Protein AF-A0A2V9UMX5-F1 (afdb_mono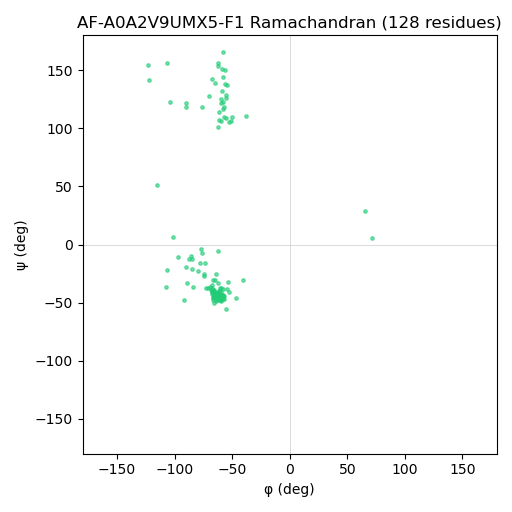mer)

pLDDT: mean 77.06, std 18.56, range [36.97, 98.0]

Mean predicted aligned error: 15.46 Å

Foldseek 3Di:
DVVVVVVVVVVVVVVPDPPPDDDPPDDDDPPDDPVVVVVPPDPDDDPVRVVLVVVLVVQLVVLLVPDDPVLSLLCCCCPVVVHDLVVSCVVVVHDSVVSVVSPVVSVVSSCVSCVVVPPPPPPDPDPPDD

Radius of gyration: 24.69 Å; Cα contacts (8 Å, |Δi|>4): 49; chains: 1; bounding box: 64×30×66 Å

Secondary structure (DSSP, 8-state):
--HHHHHHHHHHHHHS----PPPTTS---S---HHHHHHHS--SPPHHHHHHHHHHHHHHHHHHHHS-HHHHHHHIIIIIS---HHHHHHHHTS-HHHHHHHHHHHHHHHHHHHHHHHS-----------

Solvent-accessible surface area (backbone atoms only — not comparable to full-atom values): 8032 Å² total; per-residue (Å²): 134,60,63,64,57,50,49,51,52,52,50,55,59,68,70,42,73,82,75,82,83,73,77,89,83,63,84,83,57,99,86,69,57,75,66,60,56,69,72,64,53,75,87,62,76,49,74,68,52,50,50,52,51,51,52,53,49,55,50,49,52,53,42,52,70,68,43,54,73,70,34,34,53,53,38,41,40,48,70,74,67,61,42,50,65,66,56,44,16,65,76,70,76,44,56,58,69,54,50,54,53,37,43,53,49,40,50,53,53,41,48,65,69,41,48,81,72,69,53,74,78,76,76,72,80,78,76,84,78,130

Structure (mmCIF, N/CA/C/O backbone):
data_AF-A0A2V9UMX5-F1
#
_entry.id   AF-A0A2V9UMX5-F1
#
loop_
_atom_site.group_PDB
_atom_site.id
_atom_site.type_symbol
_atom_site.label_atom_id
_atom_site.label_alt_id
_atom_site.label_comp_id
_atom_site.label_asym_id
_atom_site.label_entity_id
_atom_site.label_seq_id
_atom_site.pdbx_PDB_ins_code
_atom_site.Cartn_x
_atom_site.Cartn_y
_atom_site.Cartn_z
_atom_site.occupancy
_atom_site.B_iso_or_equiv
_atom_site.auth_seq_id
_atom_site.auth_comp_id
_atom_site.auth_asym_id
_atom_site.auth_atom_id
_atom_site.pdbx_PDB_model_num
ATOM 1 N N . MET A 1 1 ? -24.833 11.078 -33.531 1.00 56.53 1 MET A N 1
ATOM 2 C CA . MET A 1 1 ? -23.688 10.400 -32.874 1.00 56.53 1 MET A CA 1
ATOM 3 C C . MET A 1 1 ? -22.377 10.461 -33.682 1.00 56.53 1 MET A C 1
ATOM 5 O O . MET A 1 1 ? -21.489 9.659 -33.447 1.00 56.53 1 MET A O 1
ATOM 9 N N . THR A 1 2 ? -22.188 11.424 -34.597 1.00 65.38 2 THR A N 1
ATOM 10 C CA . THR A 1 2 ? -20.962 11.545 -35.427 1.00 65.38 2 THR A CA 1
ATOM 11 C C . THR A 1 2 ? -20.056 12.710 -35.009 1.00 65.38 2 THR A C 1
ATOM 13 O O . THR A 1 2 ? -18.850 12.688 -35.247 1.00 65.38 2 THR A O 1
ATOM 16 N N . THR A 1 3 ? -20.611 13.714 -34.329 1.00 66.81 3 THR A N 1
ATOM 17 C CA . THR A 1 3 ? -19.905 14.921 -33.874 1.00 66.81 3 THR A CA 1
ATOM 18 C C . THR A 1 3 ? -18.938 14.653 -32.727 1.00 66.81 3 THR A C 1
ATOM 20 O O . THR A 1 3 ? -17.844 15.207 -32.728 1.00 66.81 3 THR A O 1
ATOM 23 N N . ILE A 1 4 ? -19.291 13.767 -31.789 1.00 73.81 4 ILE A N 1
ATOM 24 C CA . ILE A 1 4 ? -18.413 13.386 -30.669 1.00 73.81 4 ILE A CA 1
ATOM 25 C C . ILE A 1 4 ? -17.196 12.623 -31.195 1.00 73.81 4 ILE A C 1
ATOM 27 O O . ILE A 1 4 ? -16.073 12.976 -30.861 1.00 73.81 4 ILE A O 1
ATOM 31 N N . VAL A 1 5 ? -17.399 11.656 -32.097 1.00 73.31 5 VAL A N 1
ATOM 32 C CA . VAL A 1 5 ? -16.303 10.892 -32.718 1.00 73.31 5 VAL A CA 1
ATOM 33 C C . VAL A 1 5 ? -15.384 11.815 -33.521 1.00 73.31 5 VAL A C 1
ATOM 35 O O . VAL A 1 5 ? -14.167 11.757 -33.361 1.00 73.31 5 VAL A O 1
ATOM 38 N N . ARG A 1 6 ? -15.949 12.737 -34.314 1.00 74.62 6 ARG A N 1
ATOM 39 C CA . ARG A 1 6 ? -15.175 13.729 -35.075 1.00 74.62 6 ARG A CA 1
ATOM 40 C C . ARG A 1 6 ? -14.401 14.683 -34.160 1.00 74.62 6 ARG A C 1
ATOM 42 O O . ARG A 1 6 ? -13.225 14.928 -34.406 1.00 74.62 6 ARG A O 1
ATOM 49 N N . ASN A 1 7 ? -15.019 15.192 -33.094 1.00 73.19 7 ASN A N 1
ATOM 50 C CA . ASN A 1 7 ? -14.348 16.086 -32.147 1.00 73.19 7 ASN A CA 1
ATOM 51 C C . ASN A 1 7 ? -13.281 15.364 -31.324 1.00 73.19 7 ASN A C 1
ATOM 53 O O . ASN A 1 7 ? -12.220 15.934 -31.085 1.00 73.19 7 ASN A O 1
ATOM 57 N N . CYS A 1 8 ? -13.510 14.107 -30.941 1.00 72.69 8 CYS A N 1
ATOM 58 C CA . CYS A 1 8 ? -12.499 13.267 -30.309 1.00 72.69 8 CYS A CA 1
ATOM 59 C C . CYS A 1 8 ? -11.324 13.003 -31.258 1.00 72.69 8 CYS A C 1
ATOM 61 O O . CYS A 1 8 ? -10.179 13.142 -30.837 1.00 72.69 8 CYS A O 1
ATOM 63 N N . ALA A 1 9 ? -11.582 12.709 -32.536 1.00 71.81 9 ALA A N 1
ATOM 64 C CA . ALA A 1 9 ? -10.540 12.533 -33.547 1.00 71.81 9 ALA A CA 1
ATOM 65 C C . ALA A 1 9 ? -9.738 13.827 -33.785 1.00 71.81 9 ALA A C 1
ATOM 67 O O . ALA A 1 9 ? -8.510 13.801 -33.813 1.00 71.81 9 ALA A O 1
ATOM 68 N N . LEU A 1 10 ? -10.406 14.982 -33.865 1.00 73.62 10 LEU A N 1
ATOM 69 C CA . LEU A 1 10 ? -9.746 16.285 -34.003 1.00 73.62 10 LEU A CA 1
ATOM 70 C C . LEU A 1 10 ? -8.954 16.679 -32.748 1.00 73.62 10 LEU A C 1
ATOM 72 O O . LEU A 1 10 ? -7.863 17.232 -32.866 1.00 73.62 10 LEU A O 1
ATOM 76 N N . MET A 1 11 ? -9.450 16.367 -31.546 1.00 76.00 11 MET A N 1
ATOM 77 C CA . MET A 1 11 ? -8.695 16.562 -30.303 1.00 76.00 11 MET A CA 1
ATOM 78 C C . MET A 1 11 ? -7.462 15.656 -30.234 1.00 76.00 11 MET A C 1
ATOM 80 O O . MET A 1 11 ? -6.411 16.112 -29.794 1.00 76.00 11 MET A O 1
ATOM 84 N N . GLN A 1 12 ? -7.564 14.405 -30.689 1.00 66.19 12 GLN A N 1
ATOM 85 C CA . GLN A 1 12 ? -6.432 13.475 -30.788 1.00 66.19 12 GLN A CA 1
ATOM 86 C C . GLN A 1 12 ? -5.363 13.997 -31.764 1.00 66.19 12 GLN A C 1
ATOM 88 O O . GLN A 1 12 ? -4.180 14.004 -31.431 1.00 66.19 12 GLN A O 1
ATOM 93 N N . LEU A 1 13 ? -5.773 14.520 -32.925 1.00 63.78 13 LEU A N 1
ATOM 94 C CA . LEU A 1 13 ? -4.866 15.114 -33.914 1.00 63.78 13 LEU A CA 1
ATOM 95 C C . LEU A 1 13 ? -4.218 16.419 -33.425 1.00 63.78 13 LEU A C 1
ATOM 97 O O . LEU A 1 13 ? -3.051 16.653 -33.712 1.00 63.78 13 LEU A O 1
ATOM 101 N N . ARG A 1 14 ? -4.928 17.240 -32.638 1.00 65.44 14 ARG A N 1
ATOM 102 C CA . ARG A 1 14 ? -4.377 18.465 -32.020 1.00 65.44 14 ARG A CA 1
ATOM 103 C C . ARG A 1 14 ? -3.445 18.195 -30.837 1.00 65.44 14 ARG A C 1
ATOM 105 O O . ARG A 1 14 ? -2.602 19.032 -30.537 1.00 65.44 14 ARG A O 1
ATOM 112 N N . LYS A 1 15 ? -3.604 17.055 -30.152 1.00 59.47 15 LYS A N 1
ATOM 113 C CA . LYS A 1 15 ? -2.699 16.604 -29.080 1.00 59.47 15 LYS A CA 1
ATOM 114 C C . LYS A 1 15 ? -1.400 15.999 -29.616 1.00 59.47 15 LYS A C 1
ATOM 116 O O . LYS A 1 15 ? -0.448 15.868 -28.849 1.00 59.47 15 LYS A O 1
ATOM 121 N N . ARG A 1 16 ? -1.334 15.642 -30.904 1.00 57.56 16 ARG A N 1
ATOM 122 C CA . ARG A 1 16 ? -0.053 15.347 -31.550 1.00 57.56 16 ARG A CA 1
ATOM 123 C C . ARG A 1 16 ? 0.710 16.670 -31.699 1.00 57.56 16 ARG A C 1
ATOM 125 O O . ARG A 1 16 ? 0.133 17.622 -32.225 1.00 57.56 16 ARG A O 1
ATOM 132 N N . PRO A 1 17 ? 1.972 16.767 -31.237 1.00 50.72 17 PRO A N 1
ATOM 133 C CA . PRO A 1 17 ? 2.799 17.922 -31.572 1.00 50.72 17 PRO A CA 1
ATOM 134 C C . PRO A 1 17 ? 2.810 18.046 -33.098 1.00 50.72 17 PRO A C 1
ATOM 136 O O . PRO A 1 17 ? 2.854 17.014 -33.770 1.00 50.72 17 PRO A O 1
ATOM 139 N N . ARG A 1 18 ? 2.683 19.275 -33.626 1.00 54.16 18 ARG A N 1
ATOM 140 C CA . ARG A 1 18 ? 2.720 19.570 -35.071 1.00 54.16 18 ARG A CA 1
ATOM 141 C C . ARG A 1 18 ? 3.771 18.667 -35.716 1.00 54.16 18 ARG A C 1
ATOM 143 O O . ARG A 1 18 ? 4.947 18.800 -35.388 1.00 54.16 18 ARG A O 1
ATOM 150 N N . GLN A 1 19 ? 3.333 17.702 -36.528 1.00 53.00 19 GLN A N 1
ATOM 151 C CA . GLN A 1 19 ? 4.253 16.808 -37.218 1.00 53.00 19 GLN A CA 1
ATOM 152 C C . GLN A 1 19 ? 5.184 17.696 -38.037 1.00 53.00 19 GLN A C 1
ATOM 154 O O . GLN A 1 19 ? 4.724 18.483 -38.862 1.00 53.00 19 GLN A O 1
ATOM 159 N N . ILE A 1 20 ? 6.476 17.627 -37.736 1.00 55.50 20 ILE A N 1
ATOM 160 C CA . ILE A 1 20 ? 7.511 18.197 -38.586 1.00 55.50 20 ILE A CA 1
ATOM 161 C C . ILE A 1 20 ? 7.376 17.431 -39.903 1.00 55.50 20 ILE A C 1
ATOM 163 O O . ILE A 1 20 ? 7.621 16.226 -39.942 1.00 55.50 20 ILE A O 1
ATOM 167 N N . HIS A 1 21 ? 6.860 18.086 -40.939 1.00 48.84 21 HIS A N 1
ATOM 168 C CA . HIS A 1 21 ? 6.796 17.495 -42.268 1.00 48.84 21 HIS A CA 1
ATOM 169 C C . HIS A 1 21 ? 8.204 17.547 -42.853 1.00 48.84 21 HIS A C 1
ATOM 171 O O . HIS A 1 21 ? 8.753 18.636 -43.005 1.00 48.84 21 HIS A O 1
ATOM 177 N N . PHE A 1 22 ? 8.775 16.378 -43.138 1.00 51.69 22 PHE A N 1
ATOM 178 C CA . PHE A 1 22 ? 10.035 16.255 -43.862 1.00 51.69 22 PHE A CA 1
ATOM 179 C C . PHE A 1 22 ? 9.723 15.820 -45.301 1.00 51.69 22 PHE A C 1
ATOM 181 O O . PHE A 1 22 ? 9.040 14.803 -45.469 1.00 51.69 22 PHE A O 1
ATOM 188 N N . PRO A 1 23 ? 10.136 16.580 -46.328 1.00 52.78 23 PRO A N 1
ATOM 189 C CA . PRO A 1 23 ? 10.080 16.124 -47.712 1.00 52.78 23 PRO A CA 1
ATOM 190 C C . PRO A 1 23 ? 10.915 14.846 -47.856 1.00 52.78 23 PRO A C 1
ATOM 192 O O . PRO A 1 23 ? 12.037 14.786 -47.366 1.00 52.78 23 PRO A O 1
ATOM 195 N N . LEU A 1 24 ? 10.369 13.813 -48.499 1.00 56.94 24 LEU A N 1
ATOM 196 C CA . LEU A 1 24 ? 11.076 12.539 -48.711 1.00 56.94 24 LEU A CA 1
ATOM 197 C C . LEU A 1 24 ? 12.138 12.623 -49.824 1.00 56.94 24 LEU A C 1
ATOM 199 O O . LEU A 1 24 ? 12.894 11.673 -50.002 1.00 56.94 24 LEU A O 1
ATOM 203 N N . ASP A 1 25 ? 12.189 13.748 -50.541 1.00 56.59 25 ASP A N 1
ATOM 204 C CA . ASP A 1 25 ? 12.936 13.912 -51.792 1.00 56.59 25 ASP A CA 1
ATOM 205 C C . ASP A 1 25 ? 14.280 14.655 -51.610 1.00 56.59 25 ASP A C 1
ATOM 207 O O . ASP A 1 25 ? 14.948 14.970 -52.592 1.00 56.59 25 ASP A O 1
ATOM 211 N N . GLU A 1 26 ? 14.690 14.954 -50.371 1.00 54.56 26 GLU A N 1
ATOM 212 C CA . GLU A 1 26 ? 15.993 15.568 -50.075 1.00 54.56 26 GLU A CA 1
ATOM 213 C C . GLU A 1 26 ? 17.066 14.498 -49.833 1.00 54.56 26 GLU A C 1
ATOM 215 O O . GLU A 1 26 ? 16.948 13.663 -48.934 1.00 54.56 26 GLU A O 1
ATOM 220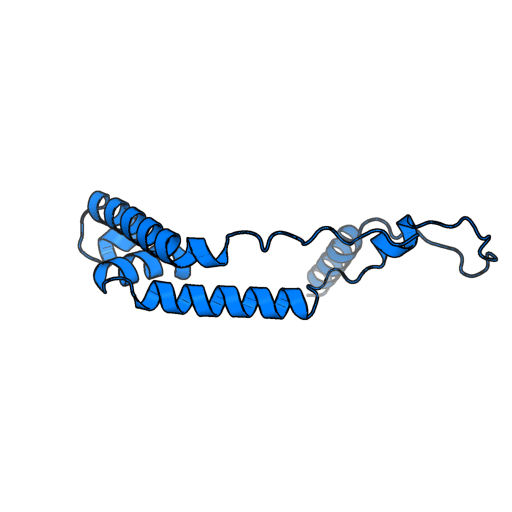 N N . GLU A 1 27 ? 18.141 14.534 -50.627 1.00 55.09 27 GLU A N 1
ATOM 221 C CA . GLU A 1 27 ? 19.323 13.700 -50.408 1.00 55.09 27 GLU A CA 1
ATOM 222 C C . GLU A 1 27 ? 19.942 14.042 -49.045 1.00 55.09 27 GLU A C 1
ATOM 224 O O . GLU A 1 27 ? 20.410 15.157 -48.802 1.00 55.09 27 GLU A O 1
ATOM 229 N N . PHE A 1 28 ? 19.901 13.076 -48.125 1.00 51.81 28 PHE A N 1
ATOM 230 C CA . PHE A 1 28 ? 20.420 13.217 -46.769 1.00 51.81 28 PHE A CA 1
ATOM 231 C C . PHE A 1 28 ? 21.933 13.485 -46.803 1.00 51.81 28 PHE A C 1
ATOM 233 O O . PHE A 1 28 ? 22.730 12.563 -46.955 1.00 51.81 28 PHE A O 1
ATOM 240 N N . GLY A 1 29 ? 22.338 14.746 -46.638 1.00 56.41 29 GLY A N 1
ATOM 241 C CA . GLY A 1 29 ? 23.728 15.091 -46.335 1.00 56.41 29 GLY A CA 1
ATOM 242 C C . GLY A 1 29 ? 24.166 14.496 -44.991 1.00 56.41 29 GLY A C 1
ATOM 243 O O . GLY A 1 29 ? 23.340 14.287 -44.100 1.00 56.41 29 GLY A O 1
ATOM 244 N N . GLU A 1 30 ? 25.469 14.251 -44.821 1.00 54.88 30 GLU A N 1
ATOM 245 C CA . GLU A 1 30 ? 26.048 13.556 -43.651 1.00 54.88 30 GLU A CA 1
ATOM 246 C C . GLU A 1 30 ? 25.830 14.268 -42.295 1.00 54.88 30 GLU A C 1
ATOM 248 O O . GLU A 1 30 ? 26.120 13.718 -41.233 1.00 54.88 30 GLU A O 1
ATOM 253 N N . GLU A 1 31 ? 25.253 15.470 -42.314 1.00 55.50 31 GLU A N 1
ATOM 254 C CA . GLU A 1 31 ? 24.947 16.307 -41.156 1.00 55.50 31 GLU A CA 1
ATOM 255 C C . GLU A 1 31 ? 23.430 16.520 -40.974 1.00 55.50 31 GLU A C 1
ATOM 257 O O . GLU A 1 31 ? 22.952 17.642 -40.831 1.00 55.50 31 GLU A O 1
ATOM 262 N N . GLN A 1 32 ? 22.628 15.453 -40.958 1.00 56.19 32 GLN A N 1
ATOM 263 C CA . GLN A 1 32 ? 21.249 15.525 -40.455 1.00 56.19 32 GLN A CA 1
ATOM 264 C C . GLN A 1 32 ? 20.982 14.542 -39.307 1.00 56.19 32 GLN A C 1
ATOM 266 O O . GLN A 1 32 ? 21.552 13.454 -39.239 1.00 56.19 32 GLN A O 1
ATOM 271 N N . PRO A 1 33 ? 20.198 14.972 -38.299 1.00 49.75 33 PRO A N 1
ATOM 272 C CA . PRO A 1 33 ? 20.738 15.132 -36.959 1.00 49.75 33 PRO A CA 1
ATOM 273 C C . PRO A 1 33 ? 20.249 14.037 -36.019 1.00 49.75 33 PRO A C 1
ATOM 275 O O . PRO A 1 33 ? 19.140 13.522 -36.133 1.00 49.75 33 PRO A O 1
ATOM 278 N N . ARG A 1 34 ? 21.019 13.798 -34.961 1.00 52.28 34 ARG A N 1
ATOM 279 C CA . ARG A 1 34 ? 20.624 13.040 -33.760 1.00 52.28 34 ARG A CA 1
ATOM 280 C C . ARG A 1 34 ? 19.186 13.331 -33.270 1.00 52.28 34 ARG A C 1
ATOM 282 O O . ARG A 1 34 ? 18.516 12.433 -32.772 1.00 52.28 34 ARG A O 1
ATOM 289 N N . PHE A 1 35 ? 18.702 14.559 -33.488 1.00 51.69 35 PHE A N 1
ATOM 290 C CA . PHE A 1 35 ? 17.343 15.026 -33.188 1.00 51.69 35 PHE A CA 1
ATOM 291 C C . PHE A 1 35 ? 16.217 14.305 -33.956 1.00 51.69 35 PHE A C 1
ATOM 293 O O . PHE A 1 35 ? 15.133 14.128 -33.404 1.00 51.69 35 PHE A O 1
ATOM 300 N N . LEU A 1 36 ? 16.452 13.863 -35.198 1.00 54.28 36 LEU A N 1
ATOM 301 C CA . LEU A 1 36 ? 15.470 13.114 -35.998 1.00 54.28 36 LEU A CA 1
ATOM 302 C C . LEU A 1 36 ? 15.230 11.715 -35.404 1.00 54.28 36 LEU A C 1
ATOM 304 O O . LEU A 1 36 ? 14.089 11.270 -35.294 1.00 54.28 36 LEU A O 1
ATOM 308 N N . TRP A 1 37 ? 16.293 11.064 -34.927 1.00 55.66 37 TRP A N 1
ATOM 309 C CA . TRP A 1 37 ? 16.233 9.738 -34.306 1.00 55.66 37 TRP A CA 1
ATOM 310 C C . TRP A 1 37 ? 15.611 9.762 -32.901 1.00 55.66 37 TRP A C 1
ATOM 312 O O . TRP A 1 37 ? 14.831 8.876 -32.559 1.00 55.66 37 TRP A O 1
ATOM 322 N N . GLU A 1 38 ? 15.885 10.798 -32.100 1.00 56.69 38 GLU A N 1
ATOM 323 C CA . GLU A 1 38 ? 15.289 10.967 -30.761 1.00 56.69 38 GLU A CA 1
ATOM 324 C C . GLU A 1 38 ? 13.770 11.224 -30.809 1.00 56.69 38 GLU A C 1
ATOM 326 O O . GLU A 1 38 ? 13.044 10.814 -29.903 1.00 56.69 38 GLU A O 1
ATOM 331 N N . GLY A 1 39 ? 13.267 11.861 -31.874 1.00 57.25 39 GLY A N 1
ATOM 332 C CA . GLY A 1 39 ? 11.832 12.091 -32.080 1.00 57.25 39 GLY A CA 1
ATOM 333 C C . GLY A 1 39 ? 11.061 10.880 -32.620 1.00 57.25 39 GLY A C 1
ATOM 334 O O . GLY A 1 39 ? 9.844 10.804 -32.425 1.00 57.25 39 GLY A O 1
ATOM 335 N N . LEU A 1 40 ? 11.761 9.949 -33.278 1.00 57.50 40 LEU A N 1
ATOM 336 C 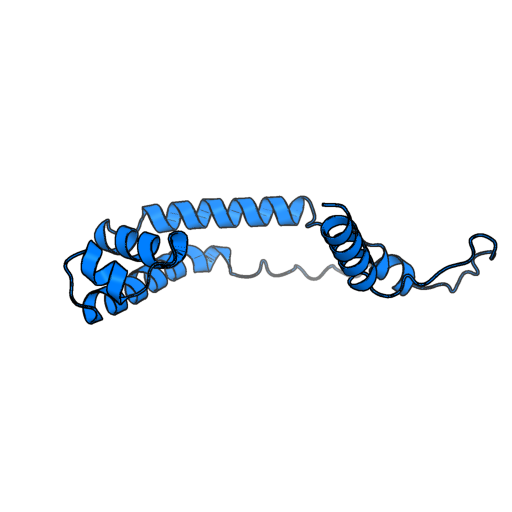CA . LEU A 1 40 ? 11.198 8.746 -33.903 1.00 57.50 40 LEU A CA 1
ATOM 337 C C . LEU A 1 40 ? 11.304 7.490 -33.027 1.00 57.50 40 LEU A C 1
ATOM 339 O O . LEU A 1 40 ? 10.699 6.470 -33.356 1.00 57.50 40 LEU A O 1
ATOM 343 N N . ALA A 1 41 ? 12.066 7.552 -31.930 1.00 62.84 41 ALA A N 1
ATOM 344 C CA . ALA A 1 41 ? 12.158 6.466 -30.965 1.00 62.84 41 ALA A CA 1
ATOM 345 C C . ALA A 1 41 ? 10.757 6.086 -30.463 1.00 62.84 41 ALA A C 1
ATOM 347 O O . ALA A 1 41 ? 9.975 6.949 -30.043 1.00 62.84 41 ALA A O 1
ATOM 348 N N . ASP A 1 42 ? 10.434 4.791 -30.526 1.00 63.41 42 ASP A N 1
ATOM 349 C CA . ASP A 1 42 ? 9.170 4.289 -30.003 1.00 63.41 42 ASP A CA 1
ATOM 350 C C . ASP A 1 42 ? 9.078 4.661 -28.516 1.00 63.41 42 ASP A C 1
ATOM 352 O O . ASP A 1 42 ? 9.962 4.356 -27.719 1.00 63.41 42 ASP A O 1
ATOM 356 N N . LYS A 1 43 ? 8.014 5.381 -28.151 1.00 68.38 43 LYS A N 1
ATOM 357 C CA . LYS A 1 43 ? 7.778 5.849 -26.776 1.00 68.38 43 LYS A CA 1
ATOM 358 C C . LYS A 1 43 ? 7.272 4.732 -25.870 1.00 68.38 43 LYS A C 1
ATOM 360 O O . LYS A 1 43 ? 7.009 4.972 -24.690 1.00 68.38 43 LYS A O 1
ATOM 365 N N . ARG A 1 44 ? 7.039 3.544 -26.431 1.00 73.12 44 ARG A N 1
ATOM 366 C CA . ARG A 1 44 ? 6.671 2.358 -25.670 1.00 73.12 44 ARG A CA 1
ATOM 367 C C . ARG A 1 44 ? 7.856 1.931 -24.803 1.00 73.12 44 ARG A C 1
ATOM 369 O O . ARG A 1 44 ? 8.999 2.056 -25.239 1.00 73.12 44 ARG A O 1
ATOM 376 N N . PRO A 1 45 ? 7.592 1.453 -23.577 1.00 71.50 45 PRO A N 1
ATOM 377 C CA . PRO A 1 45 ? 8.648 0.921 -22.736 1.00 71.50 45 PRO A CA 1
ATOM 378 C C . PRO A 1 45 ? 9.373 -0.199 -23.484 1.00 71.50 45 PRO A C 1
ATOM 380 O O . PRO A 1 45 ? 8.750 -1.020 -24.157 1.00 71.50 45 PRO A O 1
ATOM 383 N N . SER A 1 46 ? 10.697 -0.219 -23.383 1.00 79.94 46 SER A N 1
ATOM 384 C CA . SER A 1 46 ? 11.481 -1.313 -23.956 1.00 79.94 46 SER A CA 1
ATOM 385 C C . SER A 1 46 ? 11.105 -2.648 -23.292 1.00 79.94 46 SER A C 1
ATOM 387 O O . SER A 1 46 ? 10.678 -2.653 -22.135 1.00 79.94 46 SER A O 1
ATOM 389 N N . PRO A 1 47 ? 11.321 -3.801 -23.950 1.00 77.12 47 PRO A N 1
ATOM 390 C CA . PRO A 1 47 ? 11.084 -5.107 -23.327 1.00 77.12 47 PRO A CA 1
ATOM 391 C C . PRO A 1 47 ? 11.822 -5.283 -21.988 1.00 77.12 47 PRO A C 1
ATOM 393 O O . PRO A 1 47 ? 11.317 -5.926 -21.070 1.00 77.12 47 PRO A O 1
ATOM 396 N N . GLU A 1 48 ? 13.000 -4.667 -21.841 1.00 76.50 48 GLU A N 1
ATOM 397 C CA . GLU A 1 48 ? 13.739 -4.633 -20.576 1.00 76.50 48 GLU A CA 1
ATOM 398 C C . GLU A 1 48 ? 13.009 -3.800 -19.510 1.00 76.50 48 GLU A C 1
ATOM 400 O O . GLU A 1 48 ? 12.910 -4.215 -18.357 1.00 76.50 48 GLU A O 1
ATOM 405 N N . GLU A 1 49 ? 12.467 -2.638 -19.872 1.00 74.06 49 GLU A N 1
ATOM 406 C CA . GLU A 1 49 ? 11.674 -1.803 -18.964 1.00 74.06 49 GLU A CA 1
ATOM 407 C C . GLU A 1 49 ? 10.360 -2.475 -18.563 1.00 74.06 49 GLU A C 1
ATOM 409 O O . GLU A 1 49 ? 10.001 -2.446 -17.386 1.00 74.06 49 GLU A O 1
ATOM 414 N N . GLU A 1 50 ? 9.663 -3.122 -19.498 1.00 81.38 50 GLU A N 1
ATOM 415 C CA . GLU A 1 50 ? 8.468 -3.921 -19.212 1.00 81.38 50 GLU A CA 1
ATOM 416 C C . GLU A 1 50 ? 8.786 -5.056 -18.237 1.00 81.38 50 GLU A C 1
ATOM 418 O O . GLU A 1 50 ? 8.111 -5.206 -17.212 1.00 81.38 50 GLU A O 1
ATOM 423 N N . PHE A 1 51 ? 9.863 -5.804 -18.496 1.00 81.69 51 PHE A N 1
ATOM 424 C CA . PHE A 1 51 ? 10.316 -6.867 -17.608 1.00 81.69 51 PHE A CA 1
ATOM 425 C C . PHE A 1 51 ? 10.659 -6.325 -16.216 1.00 81.69 51 PHE A C 1
ATOM 427 O O . PHE A 1 51 ? 10.146 -6.831 -15.215 1.00 81.69 51 PHE A O 1
ATOM 434 N N . ARG A 1 52 ? 11.445 -5.245 -16.130 1.00 80.44 52 ARG A N 1
ATOM 435 C CA . ARG A 1 52 ? 11.797 -4.597 -14.856 1.00 80.44 52 ARG A CA 1
ATOM 436 C C . ARG A 1 52 ? 10.558 -4.128 -14.098 1.00 80.44 52 ARG A C 1
ATOM 438 O O . ARG A 1 52 ? 10.464 -4.354 -12.894 1.00 80.44 52 ARG A O 1
ATOM 445 N N . ASN A 1 53 ? 9.585 -3.525 -14.776 1.00 82.12 53 ASN A N 1
ATOM 446 C CA . ASN A 1 53 ? 8.331 -3.096 -14.156 1.00 82.12 53 ASN A CA 1
ATOM 447 C C . ASN A 1 53 ? 7.514 -4.286 -13.636 1.00 82.12 53 ASN A C 1
ATOM 449 O O . ASN A 1 53 ? 6.975 -4.229 -12.525 1.00 82.12 53 ASN A O 1
ATOM 453 N N . SER A 1 54 ? 7.452 -5.381 -14.398 1.00 85.38 54 SER A N 1
ATOM 454 C CA . SER A 1 54 ? 6.773 -6.612 -13.978 1.00 85.38 54 SER A CA 1
ATOM 455 C C . SER A 1 54 ? 7.433 -7.229 -12.739 1.00 85.38 54 SER A C 1
ATOM 457 O O . SER A 1 54 ? 6.748 -7.595 -11.781 1.00 85.38 54 SER A O 1
ATOM 459 N N . GLU A 1 55 ? 8.767 -7.240 -12.691 1.00 87.31 55 GLU A N 1
ATOM 460 C CA . GLU A 1 55 ? 9.538 -7.748 -11.563 1.00 87.31 55 GLU A CA 1
ATOM 461 C C . GLU A 1 55 ? 9.336 -6.884 -10.312 1.00 8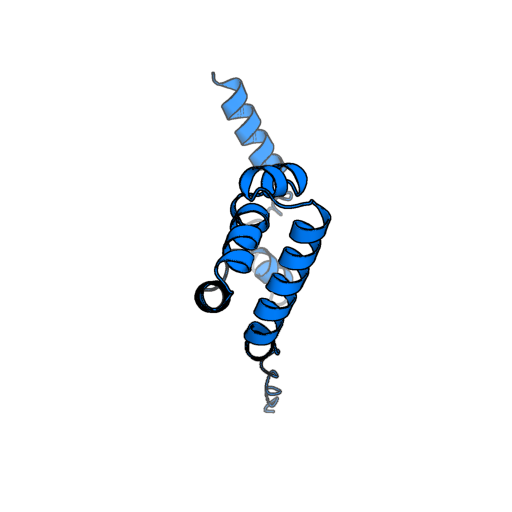7.31 55 GLU A C 1
ATOM 463 O O . GLU A 1 55 ? 9.092 -7.408 -9.220 1.00 87.31 55 GLU A O 1
ATOM 468 N N . LEU A 1 56 ? 9.385 -5.556 -10.461 1.00 87.31 56 LEU A N 1
ATOM 469 C CA . LEU A 1 56 ? 9.087 -4.618 -9.378 1.00 87.31 56 LEU A CA 1
ATOM 470 C C . LEU A 1 56 ? 7.676 -4.841 -8.823 1.00 87.31 56 LEU A C 1
ATOM 472 O O . LEU A 1 56 ? 7.496 -4.902 -7.605 1.00 87.31 56 LEU A O 1
ATOM 476 N N . THR A 1 57 ? 6.696 -5.029 -9.706 1.00 88.31 57 THR A N 1
ATOM 477 C CA . THR A 1 57 ? 5.297 -5.280 -9.337 1.00 88.31 57 THR A CA 1
ATOM 478 C C . THR A 1 57 ? 5.154 -6.591 -8.566 1.00 88.31 57 THR A C 1
ATOM 480 O O . THR A 1 57 ? 4.562 -6.609 -7.485 1.00 88.31 57 THR A O 1
ATOM 483 N N . ALA A 1 58 ? 5.758 -7.677 -9.054 1.00 88.81 58 ALA A N 1
ATOM 484 C CA . ALA A 1 58 ? 5.731 -8.976 -8.384 1.00 88.81 58 ALA A CA 1
ATOM 485 C C . ALA A 1 58 ? 6.386 -8.918 -6.993 1.00 88.81 58 ALA A C 1
ATOM 487 O O . ALA A 1 58 ? 5.891 -9.501 -6.024 1.00 88.81 58 ALA A O 1
ATOM 488 N N . ARG A 1 59 ? 7.495 -8.181 -6.855 1.00 88.75 59 ARG A N 1
ATOM 489 C CA . ARG A 1 59 ? 8.157 -7.979 -5.558 1.00 88.75 59 ARG A CA 1
ATOM 490 C C . ARG A 1 59 ? 7.305 -7.142 -4.610 1.00 88.75 59 ARG A C 1
ATOM 492 O O . ARG A 1 59 ? 7.208 -7.489 -3.433 1.00 88.75 59 ARG A O 1
ATOM 499 N N . LEU A 1 60 ? 6.653 -6.090 -5.103 1.00 88.94 60 LEU A N 1
ATOM 500 C CA . LEU A 1 60 ? 5.738 -5.278 -4.305 1.00 88.94 60 LEU A CA 1
ATOM 501 C C . LEU A 1 60 ? 4.567 -6.120 -3.788 1.00 88.94 60 LEU A C 1
ATOM 503 O O . LEU A 1 60 ? 4.271 -6.068 -2.595 1.00 88.94 60 LEU A O 1
ATOM 507 N N . GLN A 1 61 ? 3.974 -6.969 -4.633 1.00 90.44 61 GLN A N 1
ATOM 508 C CA . GLN A 1 61 ? 2.928 -7.912 -4.222 1.00 90.44 61 GLN A CA 1
ATOM 509 C C . GLN A 1 61 ? 3.409 -8.840 -3.097 1.00 90.44 61 GLN A C 1
ATOM 511 O O . GLN A 1 61 ? 2.744 -8.955 -2.065 1.00 90.44 61 GLN A O 1
ATOM 516 N N . LYS A 1 62 ? 4.609 -9.422 -3.225 1.00 91.06 62 LYS A N 1
ATOM 517 C CA . LYS A 1 62 ? 5.219 -10.228 -2.152 1.00 91.06 62 LYS A CA 1
ATOM 518 C C . LYS A 1 62 ? 5.392 -9.430 -0.857 1.00 91.06 62 LYS A C 1
ATOM 520 O O . LYS A 1 62 ? 5.043 -9.925 0.208 1.00 91.06 62 LYS A O 1
ATOM 525 N N . CYS A 1 63 ? 5.855 -8.182 -0.933 1.00 90.75 63 CYS A N 1
ATOM 526 C CA . CYS A 1 63 ? 6.001 -7.320 0.244 1.00 90.75 63 CYS A CA 1
ATOM 527 C C . CYS A 1 63 ? 4.649 -7.025 0.908 1.00 90.75 63 CYS A C 1
ATOM 529 O O . CYS A 1 63 ? 4.536 -7.084 2.129 1.00 90.75 63 CYS A O 1
ATOM 531 N N . THR A 1 64 ? 3.600 -6.764 0.124 1.00 90.69 64 THR A N 1
ATOM 532 C CA . THR A 1 64 ? 2.249 -6.561 0.674 1.00 90.69 64 THR A CA 1
ATOM 533 C C . THR A 1 64 ? 1.685 -7.821 1.335 1.00 90.69 64 THR A C 1
ATOM 535 O O . THR A 1 64 ? 0.946 -7.720 2.315 1.00 90.69 64 THR A O 1
ATOM 538 N N . ALA A 1 65 ? 2.074 -9.009 0.859 1.00 90.94 65 ALA A N 1
ATOM 539 C CA . ALA A 1 65 ? 1.708 -10.288 1.460 1.00 90.94 65 ALA A CA 1
ATOM 540 C C . ALA A 1 65 ? 2.458 -10.590 2.773 1.00 90.94 65 ALA A C 1
ATOM 542 O O . ALA A 1 65 ? 2.010 -11.446 3.531 1.00 90.94 65 ALA A O 1
ATOM 543 N N . LEU A 1 66 ? 3.554 -9.884 3.069 1.00 92.19 66 LEU A N 1
ATOM 544 C CA . LEU A 1 66 ? 4.263 -9.984 4.351 1.00 92.19 66 LEU A CA 1
ATOM 545 C C . LEU A 1 66 ? 3.658 -9.084 5.435 1.00 92.19 66 LEU A C 1
ATOM 547 O O . LEU A 1 66 ? 3.828 -9.368 6.617 1.00 92.19 66 LEU A O 1
ATOM 551 N N . LEU A 1 67 ? 2.914 -8.041 5.049 1.00 94.31 67 LEU A N 1
ATOM 552 C CA . LEU A 1 67 ? 2.222 -7.175 6.002 1.00 94.31 67 LEU A CA 1
ATOM 553 C C . LEU A 1 67 ? 1.252 -7.980 6.868 1.00 94.31 67 LEU A C 1
ATOM 555 O O . LEU A 1 67 ? 0.549 -8.871 6.366 1.00 94.31 67 LEU A O 1
ATOM 559 N N . SER A 1 68 ? 1.134 -7.584 8.138 1.00 96.25 68 SER A N 1
ATOM 560 C CA . SER A 1 68 ? 0.101 -8.124 9.024 1.00 96.25 68 SER A CA 1
ATOM 561 C C . SER A 1 68 ? -1.301 -7.916 8.426 1.00 96.25 68 SER A C 1
ATOM 563 O O . SER A 1 68 ? -1.518 -6.937 7.699 1.00 96.25 68 SER A O 1
ATOM 565 N N . PRO A 1 69 ? -2.278 -8.797 8.719 1.00 95.94 69 PRO A N 1
ATOM 566 C CA . PRO A 1 69 ? -3.607 -8.738 8.103 1.00 95.94 69 PRO A CA 1
ATOM 567 C C . PRO A 1 69 ? -4.274 -7.364 8.231 1.00 95.94 69 PRO A C 1
ATOM 569 O O . PRO A 1 69 ? -4.831 -6.844 7.264 1.00 95.94 69 PRO A O 1
ATOM 572 N N . THR A 1 70 ? -4.134 -6.730 9.397 1.00 95.75 70 THR A N 1
ATOM 573 C CA . THR A 1 70 ? -4.673 -5.396 9.668 1.00 95.75 70 THR A CA 1
ATOM 574 C C . THR A 1 70 ? -4.022 -4.328 8.791 1.00 95.75 70 THR A C 1
ATOM 576 O O . THR A 1 70 ? -4.720 -3.543 8.155 1.00 95.75 70 THR A O 1
ATOM 579 N N . LEU A 1 71 ? -2.687 -4.305 8.706 1.00 96.81 71 LEU A N 1
ATOM 580 C CA . LEU A 1 71 ? -1.963 -3.327 7.887 1.00 96.81 71 LEU A CA 1
ATOM 581 C C . LEU A 1 71 ? -2.239 -3.525 6.396 1.00 96.81 71 LEU A C 1
ATOM 583 O O . LEU A 1 71 ? -2.438 -2.550 5.671 1.00 96.81 71 LEU A O 1
ATOM 587 N N . ARG A 1 72 ? -2.301 -4.785 5.952 1.00 96.69 72 ARG A N 1
ATOM 588 C CA . ARG A 1 72 ? -2.616 -5.152 4.570 1.00 96.69 72 ARG A CA 1
ATOM 589 C C . ARG A 1 72 ? -3.997 -4.663 4.164 1.00 96.69 72 ARG A C 1
ATOM 591 O O . ARG A 1 72 ? -4.127 -4.054 3.105 1.00 96.69 72 ARG A O 1
ATOM 598 N N . ARG A 1 73 ? -5.013 -4.892 5.003 1.00 97.06 73 ARG A N 1
ATOM 599 C CA . ARG A 1 73 ? -6.385 -4.476 4.701 1.00 97.06 73 ARG A CA 1
ATOM 600 C C . ARG A 1 73 ? -6.498 -2.957 4.611 1.00 97.06 73 ARG A C 1
ATOM 602 O O . ARG A 1 73 ? -7.062 -2.450 3.647 1.00 97.06 73 ARG A O 1
ATOM 609 N N . THR A 1 74 ? -5.898 -2.232 5.556 1.00 97.44 74 THR A N 1
ATOM 610 C CA . THR A 1 74 ? -5.862 -0.763 5.528 1.00 97.44 74 THR A CA 1
ATOM 611 C C . THR A 1 74 ? -5.129 -0.231 4.297 1.00 97.44 74 THR A C 1
ATOM 613 O O . THR A 1 74 ? -5.566 0.745 3.690 1.00 97.44 74 THR A O 1
ATOM 616 N N . PHE A 1 75 ? -4.029 -0.875 3.898 1.00 96.38 75 PHE A N 1
ATOM 617 C CA . PHE A 1 75 ? -3.278 -0.504 2.701 1.00 96.38 75 PHE A CA 1
ATOM 618 C C . PHE A 1 75 ? -4.071 -0.756 1.411 1.00 96.38 75 PHE A C 1
ATOM 620 O O . PHE A 1 75 ? -4.116 0.137 0.568 1.00 96.38 75 PHE A O 1
ATOM 627 N N . GLN A 1 76 ? -4.732 -1.912 1.271 1.00 95.56 76 GLN A N 1
ATOM 628 C CA . GLN A 1 76 ? -5.594 -2.228 0.121 1.00 95.56 76 GLN A CA 1
ATOM 629 C C . GLN A 1 76 ? -6.680 -1.166 -0.072 1.00 95.56 76 GLN A C 1
ATOM 631 O O . GLN A 1 76 ? -6.707 -0.515 -1.115 1.00 95.56 76 GLN A O 1
ATOM 636 N N . LEU A 1 77 ? -7.476 -0.905 0.971 1.00 96.62 77 LEU A N 1
ATOM 637 C CA . LEU A 1 77 ? -8.577 0.063 0.916 1.00 96.62 77 LEU A CA 1
ATOM 638 C C . LEU A 1 77 ? -8.090 1.471 0.526 1.00 96.62 77 LEU A C 1
ATOM 640 O O . LEU A 1 77 ? -8.749 2.181 -0.229 1.00 96.62 77 LEU A O 1
ATOM 644 N N . ARG A 1 78 ? -6.909 1.882 1.012 1.00 96.31 78 ARG A N 1
ATOM 645 C CA . ARG A 1 78 ? -6.364 3.228 0.767 1.00 96.31 78 ARG A CA 1
ATOM 646 C C . ARG A 1 78 ? -5.621 3.399 -0.550 1.00 96.31 78 ARG A C 1
ATOM 648 O O . ARG A 1 78 ? -5.630 4.506 -1.082 1.00 96.31 78 ARG A O 1
ATOM 655 N N . VAL A 1 79 ? -4.885 2.386 -0.999 1.00 92.19 79 VAL A N 1
ATOM 656 C CA . VAL A 1 79 ? -3.925 2.512 -2.111 1.00 92.19 79 VAL A CA 1
ATOM 657 C C . VAL A 1 79 ? -4.429 1.827 -3.371 1.00 92.19 79 VAL A C 1
ATOM 659 O O . VAL A 1 79 ? -4.197 2.346 -4.456 1.00 92.19 79 VAL A O 1
ATOM 662 N N . MET A 1 80 ? -5.114 0.693 -3.231 1.00 90.81 80 MET A N 1
ATOM 663 C CA . MET A 1 80 ? -5.651 -0.053 -4.368 1.00 90.81 80 MET A CA 1
ATOM 664 C C . MET A 1 80 ? -7.080 0.385 -4.681 1.00 90.81 80 MET A C 1
ATOM 666 O O . MET A 1 80 ? -7.372 0.711 -5.825 1.00 90.81 80 MET A O 1
ATOM 670 N N . ASP A 1 81 ? -7.931 0.479 -3.657 1.00 94.62 81 ASP A N 1
ATOM 671 C CA . ASP A 1 81 ? -9.351 0.816 -3.837 1.00 94.62 81 ASP A CA 1
ATOM 672 C C . ASP A 1 81 ? -9.608 2.336 -3.834 1.00 94.62 81 ASP A C 1
ATOM 674 O O . ASP A 1 81 ? -10.692 2.795 -4.181 1.00 94.62 81 ASP A O 1
ATOM 678 N N . GLY A 1 82 ? -8.618 3.142 -3.429 1.00 95.75 82 GLY A N 1
ATOM 679 C CA . GLY A 1 82 ? -8.683 4.609 -3.455 1.00 95.75 82 GLY A CA 1
ATOM 680 C C . GLY A 1 82 ? -9.623 5.261 -2.427 1.00 95.75 82 GLY A C 1
ATOM 681 O O . GLY A 1 82 ? -9.760 6.485 -2.425 1.00 95.75 82 GLY A O 1
ATOM 682 N N . LEU A 1 83 ? -10.227 4.489 -1.520 1.00 97.56 83 LEU A N 1
ATOM 683 C CA . LEU A 1 83 ? -11.213 4.956 -0.533 1.00 97.56 83 LEU A CA 1
ATOM 684 C C . LEU A 1 83 ? -10.609 5.927 0.458 1.00 97.56 83 LEU A C 1
ATOM 686 O O . LEU A 1 83 ? -9.53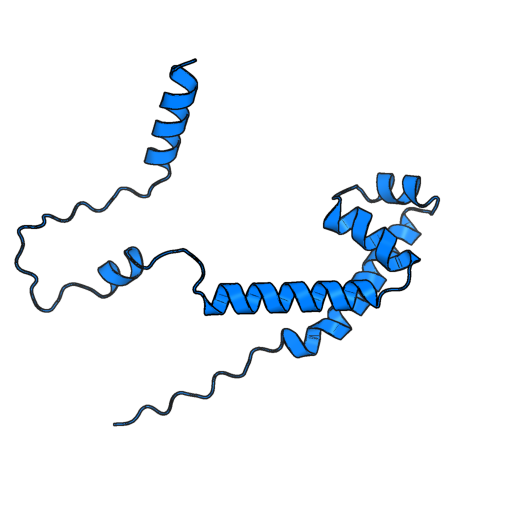2 5.645 0.954 1.00 97.56 83 LEU A O 1
ATOM 690 N N . SER A 1 84 ? -11.287 7.001 0.852 1.00 97.44 84 SER A N 1
ATOM 691 C CA . SER A 1 84 ? -10.798 7.996 1.820 1.00 97.44 84 SER A CA 1
ATOM 692 C C . SER A 1 84 ? -10.441 7.410 3.200 1.00 97.44 84 SER A C 1
ATOM 694 O O . SER A 1 84 ? -10.808 6.290 3.559 1.00 97.44 84 SER A O 1
ATOM 696 N N . ILE A 1 85 ? -9.726 8.186 4.028 1.00 96.31 85 ILE A N 1
ATOM 697 C CA . ILE A 1 85 ? -9.423 7.798 5.422 1.00 96.31 85 ILE A CA 1
ATOM 698 C C . ILE A 1 85 ? -10.716 7.590 6.223 1.00 96.31 85 ILE A C 1
ATOM 700 O O . ILE A 1 85 ? -10.772 6.679 7.044 1.00 96.31 85 ILE A O 1
ATOM 704 N N . PHE A 1 86 ? -11.734 8.416 5.970 1.00 97.25 86 PHE A N 1
ATOM 705 C CA . PHE A 1 86 ? -13.038 8.326 6.624 1.00 97.25 86 PHE A CA 1
ATOM 706 C C . PHE A 1 86 ? -13.769 7.033 6.247 1.00 97.25 86 PHE A C 1
ATOM 708 O O . PHE A 1 86 ? -14.170 6.269 7.121 1.00 97.25 86 PHE A O 1
ATOM 715 N N . GLU A 1 87 ? -13.871 6.730 4.952 1.00 97.38 87 GLU A N 1
ATOM 716 C CA . GLU A 1 87 ? -14.512 5.498 4.472 1.00 97.38 87 GLU A CA 1
ATOM 717 C C . GLU A 1 87 ? -13.768 4.253 4.954 1.00 97.38 87 GLU A C 1
ATOM 719 O O . GLU A 1 87 ? -14.385 3.303 5.432 1.00 97.38 87 GLU A O 1
ATOM 724 N N . THR A 1 88 ? -12.435 4.286 4.910 1.00 97.50 88 THR A N 1
ATOM 725 C CA . THR A 1 88 ? -11.590 3.196 5.411 1.00 97.50 88 THR A CA 1
ATOM 726 C C . THR A 1 88 ? -11.813 2.966 6.908 1.00 97.50 88 THR A C 1
ATOM 728 O O . THR A 1 88 ? -11.968 1.826 7.337 1.00 97.50 88 THR A O 1
ATOM 731 N N . ALA A 1 89 ? -11.864 4.036 7.708 1.00 97.56 89 ALA A N 1
ATOM 732 C CA . ALA A 1 89 ? -12.147 3.958 9.141 1.00 97.56 89 ALA A CA 1
ATOM 733 C C . ALA A 1 89 ? -13.522 3.341 9.413 1.00 97.56 89 ALA A C 1
ATOM 735 O O . ALA A 1 89 ? -13.636 2.453 10.257 1.00 97.56 89 ALA A O 1
ATOM 736 N N . ARG A 1 90 ? -14.542 3.751 8.646 1.00 97.62 90 ARG A N 1
ATOM 737 C CA . ARG A 1 90 ? -15.900 3.205 8.742 1.00 97.62 90 ARG A CA 1
ATOM 738 C C . ARG A 1 90 ? -15.946 1.712 8.418 1.00 97.62 90 ARG A C 1
ATOM 740 O O . ARG A 1 90 ? -16.596 0.965 9.136 1.00 97.62 90 ARG A O 1
ATOM 747 N N . ILE A 1 91 ? -15.250 1.276 7.367 1.00 97.44 91 ILE A N 1
ATOM 748 C CA . ILE A 1 91 ? -15.199 -0.136 6.947 1.00 97.44 91 ILE A CA 1
ATOM 749 C C . ILE A 1 91 ? -14.465 -1.001 7.975 1.00 97.44 91 ILE A C 1
ATOM 751 O O . ILE A 1 91 ? -14.868 -2.131 8.231 1.00 97.44 91 ILE A O 1
ATOM 755 N N . LEU A 1 92 ? -13.378 -0.486 8.548 1.00 96.44 92 LEU A N 1
ATOM 756 C CA . LEU A 1 92 ? -12.549 -1.228 9.499 1.00 96.44 92 LEU A CA 1
ATOM 757 C C . LEU A 1 92 ? -13.054 -1.152 10.945 1.00 96.44 92 LEU A C 1
ATOM 759 O O . LEU A 1 92 ? -12.544 -1.882 11.789 1.00 96.44 92 LEU A O 1
ATOM 763 N N . GLY A 1 93 ? -14.003 -0.261 11.248 1.00 97.19 93 GLY A N 1
ATOM 764 C CA . GLY A 1 93 ? -14.493 -0.041 12.610 1.00 97.19 93 GLY A CA 1
ATOM 765 C C . GLY A 1 93 ? -13.436 0.542 13.554 1.00 97.19 93 GLY A C 1
ATOM 766 O O . GLY A 1 93 ? -13.465 0.269 14.750 1.00 97.19 93 GLY A O 1
ATOM 767 N N . VAL A 1 94 ? -12.476 1.319 13.034 1.00 97.31 94 VAL A N 1
ATOM 768 C CA . VAL A 1 94 ? -11.374 1.902 13.825 1.00 97.31 94 VAL A CA 1
ATOM 769 C C . VAL A 1 94 ? -11.329 3.428 13.704 1.00 97.31 94 VAL A C 1
ATOM 771 O O . VAL A 1 94 ? -11.735 3.971 12.678 1.00 97.31 94 VAL A O 1
ATOM 774 N N . PRO A 1 95 ? -10.773 4.156 14.692 1.00 98.00 95 PRO A N 1
ATOM 775 C CA . PRO A 1 95 ? -10.615 5.607 14.604 1.00 98.00 95 PRO A CA 1
ATOM 776 C C . PRO A 1 95 ? -9.762 6.065 13.411 1.00 98.00 95 PRO A C 1
ATOM 778 O O . PRO A 1 95 ? -8.793 5.407 13.024 1.00 98.00 95 PRO A O 1
ATOM 781 N N . HIS A 1 96 ? -10.024 7.271 12.894 1.00 97.62 96 HIS A N 1
ATOM 782 C CA . HIS A 1 96 ? -9.241 7.869 11.799 1.00 97.62 96 HIS A CA 1
ATOM 783 C C . HIS A 1 96 ? -7.734 7.933 12.091 1.00 97.62 96 HIS A C 1
ATOM 785 O O . HIS A 1 96 ? -6.911 7.708 11.200 1.00 97.62 96 HIS A O 1
ATOM 791 N N . GLY A 1 97 ? -7.360 8.232 13.341 1.00 97.19 97 GLY A N 1
ATOM 792 C CA . GLY A 1 97 ? -5.962 8.249 13.780 1.00 97.19 97 GLY A CA 1
ATOM 793 C C . GLY A 1 97 ? -5.291 6.882 13.629 1.00 97.19 97 GLY A C 1
ATOM 794 O O . GLY A 1 97 ? -4.150 6.797 13.173 1.00 97.19 97 GLY A O 1
ATOM 795 N N . THR A 1 98 ? -6.033 5.807 13.902 1.00 97.56 98 THR A N 1
ATOM 796 C CA . THR A 1 98 ? -5.575 4.425 13.736 1.00 97.56 98 THR A CA 1
ATOM 797 C C . THR A 1 98 ? -5.335 4.097 12.268 1.00 97.56 98 THR A C 1
ATOM 799 O O . THR A 1 98 ? -4.282 3.551 11.948 1.00 97.56 98 THR A O 1
ATOM 802 N N . VAL A 1 99 ? -6.231 4.503 11.360 1.00 97.94 99 VAL A N 1
ATOM 803 C CA . VAL A 1 99 ? -6.040 4.326 9.907 1.00 97.94 99 VAL A CA 1
ATOM 804 C C . VAL A 1 99 ? -4.768 5.027 9.430 1.00 97.94 99 VAL A C 1
ATOM 806 O O . VAL A 1 99 ? -3.959 4.428 8.722 1.00 97.94 99 VAL A O 1
ATOM 809 N N . LYS A 1 100 ? -4.545 6.280 9.851 1.00 96.75 100 LYS A N 1
ATOM 810 C CA . LYS A 1 100 ? -3.325 7.034 9.513 1.00 96.75 100 LYS A CA 1
ATOM 811 C C . LYS A 1 100 ? -2.067 6.328 10.024 1.00 96.75 100 LYS A C 1
ATOM 813 O O . LYS A 1 100 ? -1.115 6.150 9.264 1.00 96.75 100 LYS A O 1
ATOM 818 N N . ALA A 1 101 ? -2.075 5.888 11.282 1.00 97.94 101 ALA A N 1
ATOM 819 C CA . ALA A 1 101 ? -0.940 5.205 11.895 1.00 97.94 101 ALA A CA 1
ATOM 820 C C . ALA A 1 101 ? -0.660 3.835 11.255 1.00 97.94 101 ALA A C 1
ATOM 822 O O . ALA A 1 101 ? 0.499 3.468 11.069 1.00 97.94 101 ALA A O 1
ATOM 823 N N . GLN A 1 102 ? -1.703 3.080 10.906 1.00 97.38 102 GLN A N 1
ATOM 824 C CA . GLN A 1 102 ? -1.582 1.811 10.189 1.00 97.38 102 GLN A CA 1
ATOM 825 C C . GLN A 1 102 ? -1.038 2.025 8.776 1.00 97.38 102 GLN A C 1
ATOM 827 O O . GLN A 1 102 ? -0.109 1.335 8.374 1.00 97.38 102 GLN A O 1
ATOM 832 N N . LEU A 1 103 ? -1.537 3.021 8.040 1.00 96.69 103 LEU A N 1
ATOM 833 C CA . LEU A 1 103 ? -1.034 3.326 6.702 1.00 96.69 103 LEU A CA 1
ATOM 834 C C . LEU A 1 103 ? 0.445 3.744 6.731 1.00 96.69 103 LEU A C 1
ATOM 836 O O . LEU A 1 103 ? 1.222 3.304 5.884 1.00 96.69 103 LEU A O 1
ATOM 840 N N . ALA A 1 104 ? 0.850 4.557 7.711 1.00 97.25 104 ALA A N 1
ATOM 841 C CA . ALA A 1 104 ? 2.249 4.936 7.898 1.00 97.25 104 ALA A CA 1
ATOM 842 C C . ALA A 1 104 ? 3.140 3.713 8.179 1.00 97.25 104 ALA A C 1
ATOM 844 O O . ALA A 1 104 ? 4.177 3.548 7.537 1.00 97.25 104 ALA A O 1
ATOM 845 N N . ARG A 1 105 ? 2.703 2.818 9.077 1.00 97.31 105 ARG A N 1
ATOM 846 C CA . ARG A 1 105 ? 3.409 1.564 9.389 1.00 97.31 105 ARG A CA 1
ATOM 847 C C . ARG A 1 105 ? 3.513 0.638 8.176 1.00 97.31 105 ARG A C 1
ATOM 849 O O . ARG A 1 105 ? 4.611 0.193 7.861 1.00 97.31 105 ARG A O 1
ATOM 856 N N . ALA A 1 106 ? 2.415 0.427 7.451 1.00 96.00 106 ALA A N 1
ATOM 857 C CA . ALA A 1 106 ? 2.394 -0.386 6.235 1.00 96.00 106 ALA A CA 1
ATOM 858 C C . ALA A 1 106 ? 3.386 0.138 5.182 1.00 96.00 106 ALA A C 1
ATOM 860 O O . ALA A 1 106 ? 4.150 -0.629 4.601 1.00 96.00 106 ALA A O 1
ATOM 861 N N . ARG A 1 107 ? 3.429 1.463 4.971 1.00 94.75 107 ARG A N 1
ATOM 862 C CA . ARG A 1 107 ? 4.387 2.097 4.051 1.00 94.75 107 ARG A CA 1
ATOM 863 C C . ARG A 1 107 ? 5.834 1.910 4.497 1.00 94.75 107 ARG A C 1
ATOM 865 O O . ARG A 1 107 ? 6.677 1.606 3.660 1.00 94.75 107 ARG A O 1
ATOM 872 N N . ALA A 1 108 ? 6.122 2.082 5.786 1.00 94.81 108 ALA A N 1
ATOM 873 C CA . ALA A 1 108 ? 7.466 1.890 6.325 1.00 94.81 108 ALA A CA 1
ATOM 874 C C . ALA A 1 108 ? 7.946 0.440 6.153 1.00 94.81 108 ALA A C 1
ATOM 876 O O . ALA A 1 108 ? 9.090 0.208 5.761 1.00 94.81 108 ALA A O 1
ATOM 877 N N . GLU A 1 109 ? 7.064 -0.531 6.386 1.00 94.38 109 GLU A N 1
ATOM 878 C CA . GLU A 1 109 ? 7.367 -1.951 6.234 1.00 94.38 109 GLU A CA 1
ATOM 879 C C . GLU A 1 109 ? 7.615 -2.326 4.766 1.00 94.38 109 GLU A C 1
ATOM 881 O O . GLU A 1 109 ? 8.660 -2.900 4.453 1.00 94.38 109 GLU A O 1
ATOM 886 N N . ILE A 1 110 ? 6.743 -1.898 3.842 1.00 92.94 110 ILE A N 1
ATOM 887 C CA . ILE A 1 110 ? 6.962 -2.079 2.396 1.00 92.94 110 ILE A CA 1
ATOM 888 C C . ILE A 1 110 ? 8.279 -1.425 1.964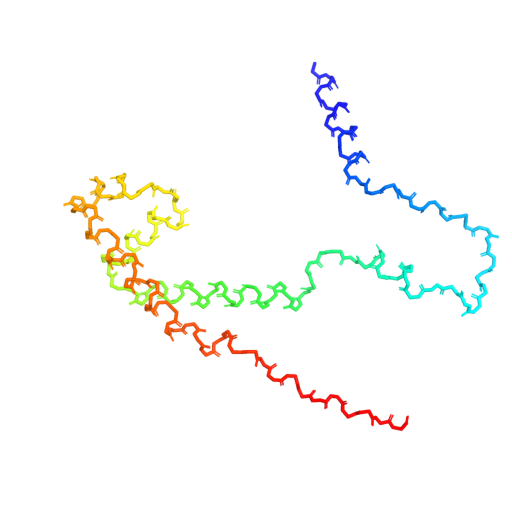 1.00 92.94 110 ILE A C 1
ATOM 890 O O . ILE A 1 110 ? 9.083 -2.055 1.278 1.00 92.94 110 ILE A O 1
ATOM 894 N N . ALA A 1 111 ? 8.539 -0.182 2.381 1.00 91.06 111 ALA A N 1
ATOM 895 C CA . ALA A 1 111 ? 9.764 0.528 2.025 1.00 91.06 111 ALA A CA 1
ATOM 896 C C . ALA A 1 111 ? 11.015 -0.212 2.518 1.00 91.06 111 ALA A C 1
AT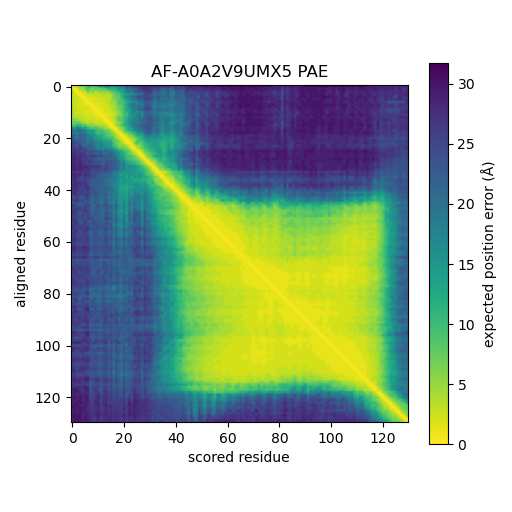OM 898 O O . ALA A 1 111 ? 11.996 -0.319 1.783 1.00 91.06 111 ALA A O 1
ATOM 899 N N . ARG A 1 112 ? 10.980 -0.773 3.731 1.00 90.44 112 ARG A N 1
ATOM 900 C CA . ARG A 1 112 ? 12.076 -1.580 4.282 1.00 90.44 112 ARG A CA 1
ATOM 901 C C . ARG A 1 112 ? 12.379 -2.797 3.408 1.00 90.44 112 ARG A C 1
ATOM 903 O O . ARG A 1 112 ? 13.548 -3.062 3.143 1.00 90.44 112 ARG A O 1
ATOM 910 N N . HIS A 1 113 ? 11.350 -3.492 2.930 1.00 87.31 113 HIS A N 1
ATOM 911 C CA . HIS A 1 113 ? 11.515 -4.646 2.044 1.00 87.31 113 HIS A CA 1
ATOM 912 C C . HIS A 1 113 ? 11.911 -4.264 0.613 1.00 87.31 113 HIS A C 1
ATOM 914 O O . HIS A 1 113 ? 12.589 -5.036 -0.061 1.00 87.31 113 HIS A O 1
ATOM 920 N N . MET A 1 114 ? 11.537 -3.067 0.154 1.00 87.56 114 MET A N 1
ATOM 921 C CA . MET A 1 114 ? 11.812 -2.608 -1.210 1.00 87.56 114 MET A CA 1
ATOM 922 C C . MET A 1 114 ? 13.146 -1.873 -1.377 1.00 87.56 114 MET A C 1
ATOM 924 O O . MET A 1 114 ? 13.667 -1.815 -2.490 1.00 87.56 114 MET A O 1
ATOM 928 N N . ARG A 1 115 ? 13.749 -1.362 -0.296 1.00 85.06 115 ARG A N 1
ATOM 929 C CA . ARG A 1 115 ? 15.061 -0.681 -0.312 1.00 85.06 115 ARG A CA 1
ATOM 930 C C . ARG A 1 115 ? 16.160 -1.411 -1.103 1.00 85.06 115 ARG A C 1
ATOM 932 O O . ARG A 1 115 ? 16.818 -0.742 -1.895 1.00 85.06 115 ARG A O 1
ATOM 939 N N . PRO A 1 116 ? 16.362 -2.737 -0.962 1.00 79.19 116 PRO A N 1
ATOM 940 C CA . PRO A 1 116 ? 17.407 -3.449 -1.705 1.00 79.19 116 PRO A CA 1
ATOM 941 C C . PRO A 1 116 ? 17.185 -3.453 -3.222 1.00 79.19 116 PRO A C 1
ATOM 943 O O . PRO A 1 116 ? 18.128 -3.581 -3.990 1.00 79.19 116 PRO A O 1
ATOM 946 N N . VAL A 1 117 ? 15.930 -3.327 -3.651 1.00 75.31 117 VAL A N 1
ATOM 947 C CA . VAL A 1 117 ? 15.506 -3.435 -5.052 1.00 75.31 117 VAL A CA 1
ATOM 948 C C . VAL A 1 117 ? 15.565 -2.089 -5.766 1.00 75.31 117 VAL A C 1
ATOM 950 O O . VAL A 1 117 ? 15.836 -2.027 -6.959 1.00 75.31 117 VAL A O 1
ATOM 953 N N . LEU A 1 118 ? 15.294 -1.014 -5.026 1.00 71.81 118 LEU A N 1
ATOM 954 C CA . LEU A 1 118 ? 15.272 0.353 -5.542 1.00 71.81 118 LEU A CA 1
ATOM 955 C C . LEU A 1 118 ? 16.655 1.014 -5.537 1.00 71.81 118 LEU A C 1
ATOM 957 O O . LEU A 1 118 ? 16.811 2.090 -6.112 1.00 71.81 118 LEU A O 1
ATOM 961 N N . ALA A 1 119 ? 17.659 0.395 -4.906 1.00 67.81 119 ALA A N 1
ATOM 962 C CA . ALA A 1 119 ? 19.036 0.846 -5.026 1.00 67.81 119 ALA A CA 1
ATOM 963 C C . ALA A 1 119 ? 19.439 0.787 -6.511 1.00 67.81 119 ALA A C 1
ATOM 965 O O . ALA A 1 119 ? 19.348 -0.284 -7.118 1.00 67.81 119 ALA A O 1
ATOM 966 N N . PRO A 1 120 ? 19.849 1.910 -7.129 1.00 55.56 120 PRO A N 1
ATOM 967 C CA . PRO A 1 120 ? 20.223 1.900 -8.529 1.00 55.56 120 PRO A CA 1
ATOM 968 C C . PRO A 1 120 ? 21.378 0.918 -8.698 1.00 55.56 120 PRO A C 1
ATOM 970 O O . PRO A 1 120 ? 22.400 1.035 -8.018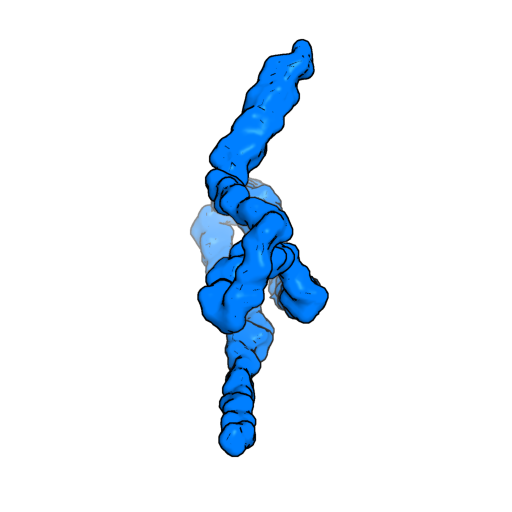 1.00 55.56 120 PRO A O 1
ATOM 973 N N . SER A 1 121 ? 21.207 -0.049 -9.604 1.00 58.28 121 SER A N 1
ATOM 974 C CA . SER A 1 121 ? 22.322 -0.833 -10.125 1.00 58.28 121 SER A CA 1
ATOM 975 C C . SER A 1 121 ? 23.369 0.178 -10.576 1.00 58.28 121 SER A C 1
ATOM 977 O O . SER A 1 121 ? 23.134 0.931 -11.526 1.00 58.28 121 SER A O 1
ATOM 979 N N . ARG A 1 122 ? 24.458 0.307 -9.804 1.00 50.78 122 ARG A N 1
ATOM 980 C CA . ARG A 1 122 ? 25.562 1.218 -10.104 1.00 50.78 122 ARG A CA 1
ATOM 981 C C . ARG A 1 122 ? 25.991 0.893 -11.526 1.00 50.78 122 ARG A C 1
ATOM 983 O O . ARG A 1 122 ? 26.592 -0.155 -11.752 1.00 50.78 122 ARG A O 1
ATOM 990 N N . ARG A 1 123 ? 25.640 1.767 -12.476 1.00 51.66 123 ARG A N 1
ATOM 991 C CA . ARG A 1 123 ? 26.091 1.680 -13.863 1.00 51.66 123 ARG A CA 1
ATOM 992 C C . ARG A 1 123 ? 27.607 1.523 -13.802 1.00 51.66 123 ARG A C 1
ATOM 994 O O . ARG A 1 123 ? 28.298 2.445 -13.369 1.00 51.66 123 ARG A O 1
ATOM 1001 N N . ARG A 1 124 ? 28.120 0.337 -14.149 1.00 42.47 124 ARG A N 1
ATOM 1002 C CA . ARG A 1 124 ? 29.559 0.150 -14.352 1.00 42.47 124 ARG A CA 1
ATOM 1003 C C . ARG A 1 124 ? 29.960 1.186 -15.403 1.00 42.47 124 ARG A C 1
ATOM 1005 O O . ARG A 1 124 ? 29.300 1.223 -16.443 1.00 42.47 124 ARG A O 1
ATOM 1012 N N . PRO A 1 125 ? 30.958 2.049 -15.150 1.00 42.56 125 PRO A N 1
ATOM 1013 C CA . PRO A 1 125 ? 31.400 2.984 -16.166 1.00 42.56 125 PRO A CA 1
ATOM 1014 C C . PRO A 1 125 ? 31.839 2.153 -17.370 1.00 42.56 125 PRO A C 1
ATOM 1016 O O . PRO A 1 125 ? 32.742 1.321 -17.264 1.00 42.56 125 PRO A O 1
ATOM 1019 N N . GLN A 1 126 ? 31.134 2.324 -18.489 1.00 50.31 126 GLN A N 1
ATOM 1020 C CA . GLN A 1 126 ? 31.548 1.784 -19.773 1.00 50.31 126 GLN A CA 1
ATOM 1021 C C . GLN A 1 126 ? 32.939 2.350 -20.033 1.00 50.31 126 GLN A C 1
ATOM 1023 O O . GLN A 1 126 ? 33.111 3.557 -20.213 1.00 50.31 126 GLN A O 1
ATOM 1028 N N . ARG A 1 127 ? 33.943 1.471 -19.953 1.00 45.25 127 ARG A N 1
ATOM 1029 C CA . ARG A 1 127 ? 35.306 1.776 -20.368 1.00 45.25 127 ARG A CA 1
ATOM 1030 C C . ARG A 1 127 ? 35.217 2.246 -21.813 1.00 45.25 127 ARG A C 1
ATOM 1032 O O . ARG A 1 127 ? 34.919 1.452 -22.700 1.00 45.25 127 ARG A O 1
ATOM 1039 N N . ARG A 1 128 ? 35.438 3.545 -22.023 1.00 39.62 128 ARG A N 1
ATOM 1040 C CA . ARG A 1 128 ? 35.737 4.099 -23.339 1.00 39.62 128 ARG A CA 1
ATOM 1041 C C . ARG A 1 128 ? 37.012 3.407 -23.809 1.00 39.62 128 ARG A C 1
ATOM 1043 O O . ARG A 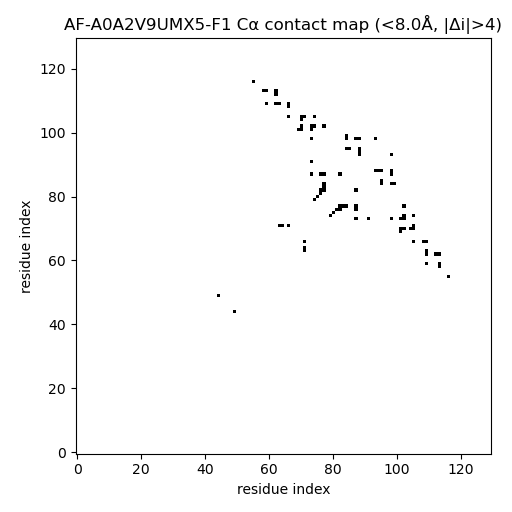1 128 ? 38.078 3.636 -23.243 1.00 39.62 128 ARG A O 1
ATOM 1050 N N . HIS A 1 129 ? 36.874 2.494 -24.761 1.00 45.19 129 HIS A N 1
ATOM 1051 C CA . HIS A 1 129 ? 38.006 1.957 -25.492 1.00 45.19 129 HIS A CA 1
ATOM 1052 C C . HIS A 1 129 ? 38.232 2.823 -26.728 1.00 45.19 129 HIS A C 1
ATOM 1054 O O . HIS A 1 129 ? 37.362 2.864 -27.590 1.00 45.19 129 HIS A O 1
ATOM 1060 N N . LYS A 1 130 ? 39.432 3.417 -26.734 1.00 36.97 130 LYS A N 1
ATOM 1061 C CA . LYS A 1 130 ? 40.203 4.014 -27.831 1.00 36.97 130 LYS A CA 1
ATOM 1062 C C . LYS A 1 130 ? 39.657 5.275 -28.491 1.00 36.97 130 LYS A C 1
ATOM 1064 O O . LYS A 1 130 ? 38.623 5.205 -29.178 1.00 36.97 130 LYS A O 1
#

Sequence (130 aa):
MTTIVRNCALMQLRKRPRQIHFPLDEEFGEEQPRFLWEGLADKRPSPEEEFRNSELTARLQKCTALLSPTLRRTFQLRVMDGLSIFETARILGVPHGTVKAQLARARAEIARHMRPVLAPSRRRPQRRHK

Nearest PDB structures (foldseek):
  8z6g-assembly3_F  TM=7.497E-01  e=1.149E-04  Pseudomonas aeruginosa
  3hug-assembly4_M  TM=9.175E-01  e=1.491E-03  Mycobacterium tuberculosis H37Rv
  6in7-assembly1_B  TM=6.273E-01  e=9.054E-05  Pseudomonas aeruginosa PAO1
  6jbq-assembly1_F  TM=6.674E-01  e=3.785E-04  Escherichia coli K-12
  6kon-assembly1_F  TM=5.055E-01  e=1.459E-04  Mycobacterium tuberculosis H37Rv